Protein AF-A0AAW0LVW6-F1 (afdb_monomer)

Organism: Quercus suber (NCBI:txid58331)

Radius of gyration: 14.87 Å; Cα contacts (8 Å, |Δi|>4): 47; chains: 1; bounding box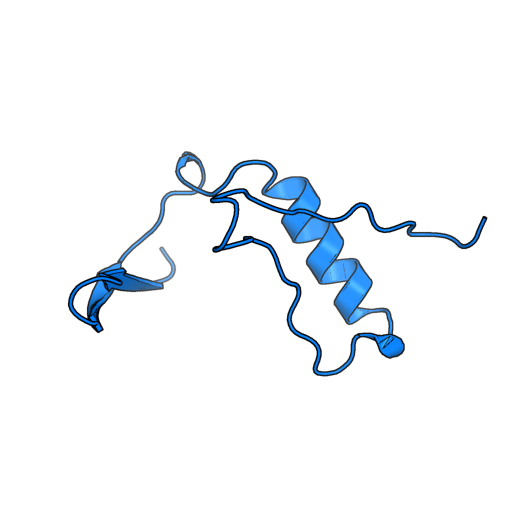: 32×38×30 Å

pLDDT: mean 79.89, std 12.13, range [43.88, 96.88]

Solvent-accessible surface area (backbone atoms only — not comparable to full-atom values): 4735 Å² total; per-residue (Å²): 132,76,82,46,72,44,70,44,81,93,76,68,49,73,45,85,37,74,81,56,81,89,77,49,71,86,60,57,68,59,54,52,50,52,53,54,53,44,71,73,35,76,92,41,65,94,59,79,84,73,49,64,41,81,90,78,74,40,77,42,77,75,88,77,78,92,61,92,126

Sequence (69 aa):
MNAGADLTASTGLVTPACFDRTSRCPDEIVRRIRVTASYEDPSWSGMLLETYDTQTDQFRIASYCWYNC

Foldseek 3Di:
DDWDWDAPVVVRDIDIDDDDPVRDDPPPVLVVVVVVLLVVDPVNVPPDPQQADPVVRDGDPDDDDSDDD

InterPro domains:
  IPR026750 Protein N-terminal asparagine amidohydrolase [PF14736] (4-67)
  IPR026750 Protein N-terminal asparagine amidohydrolase [PTHR12498] (4-67)

Secondary structure (DSSP, 8-state):
---EEEEETTTTEEEEE---STTSPTTHHHHHHHHHHHHH-GGGTT-----EETTTTEE------SS--

Structure (mmCIF, N/CA/C/O backbone):
data_AF-A0AAW0LVW6-F1
#
_entry.id   AF-A0AAW0LVW6-F1
#
loop_
_atom_site.group_PDB
_atom_site.id
_atom_site.type_symbol
_atom_site.label_atom_id
_atom_site.label_alt_id
_atom_site.label_comp_id
_atom_site.label_asym_id
_atom_site.label_entity_id
_atom_site.label_seq_id
_atom_site.pdbx_PDB_ins_code
_atom_site.Cartn_x
_atom_site.Cartn_y
_atom_site.Cartn_z
_atom_site.occupancy
_atom_site.B_iso_or_equiv
_atom_site.auth_seq_id
_atom_site.auth_comp_id
_atom_site.auth_asym_id
_atom_site.auth_atom_id
_atom_site.pdbx_PDB_model_num
ATOM 1 N N . MET A 1 1 ? 7.663 19.400 4.959 1.00 56.25 1 MET A N 1
ATOM 2 C CA . MET A 1 1 ? 6.666 18.338 5.216 1.00 56.25 1 MET A CA 1
ATOM 3 C C . MET A 1 1 ? 5.771 18.275 3.995 1.00 56.25 1 MET A C 1
ATOM 5 O O . MET A 1 1 ? 5.311 19.327 3.574 1.00 56.25 1 MET A O 1
ATOM 9 N N . ASN A 1 2 ? 5.596 17.106 3.380 1.00 59.50 2 ASN A N 1
ATOM 10 C CA . ASN A 1 2 ? 4.656 16.981 2.265 1.00 59.50 2 ASN A CA 1
ATOM 11 C C . ASN A 1 2 ? 3.254 16.895 2.866 1.00 59.50 2 ASN A C 1
ATOM 13 O O . ASN A 1 2 ? 3.015 16.021 3.698 1.00 59.50 2 ASN A O 1
ATOM 17 N N . ALA A 1 3 ? 2.373 17.823 2.501 1.00 73.69 3 ALA A N 1
ATOM 18 C CA . ALA A 1 3 ? 0.989 17.799 2.951 1.00 73.69 3 ALA A CA 1
ATOM 19 C C . ALA A 1 3 ? 0.275 16.583 2.342 1.00 73.69 3 ALA A C 1
ATOM 21 O O . ALA A 1 3 ? 0.371 16.349 1.137 1.00 73.69 3 ALA A O 1
ATOM 22 N N . GLY A 1 4 ? -0.397 15.803 3.183 1.00 85.88 4 GLY A N 1
ATOM 23 C CA . GLY A 1 4 ? -1.286 14.717 2.787 1.00 85.88 4 GLY A CA 1
ATOM 24 C C . GLY A 1 4 ? -2.716 14.997 3.241 1.00 85.88 4 GLY A C 1
ATOM 25 O O . GLY A 1 4 ? -3.025 16.077 3.749 1.00 85.88 4 GLY A O 1
ATOM 26 N N . ALA A 1 5 ? -3.582 14.005 3.076 1.00 91.06 5 ALA A N 1
ATOM 27 C CA . ALA A 1 5 ? -4.933 14.017 3.614 1.00 91.06 5 ALA A CA 1
ATOM 28 C C . ALA A 1 5 ? -5.181 12.726 4.398 1.00 91.06 5 ALA A C 1
ATOM 30 O O . ALA A 1 5 ? -4.623 11.683 4.054 1.00 91.06 5 ALA A O 1
ATOM 31 N N . ASP A 1 6 ? -5.996 12.818 5.440 1.00 91.94 6 ASP A N 1
ATOM 32 C CA . ASP A 1 6 ? -6.510 11.682 6.198 1.00 91.94 6 ASP A CA 1
ATOM 33 C C . ASP A 1 6 ? -8.002 11.487 5.902 1.00 91.94 6 ASP A C 1
ATOM 35 O O . ASP A 1 6 ? -8.703 12.451 5.585 1.00 91.94 6 ASP A O 1
ATOM 39 N N . LEU A 1 7 ? -8.475 10.243 5.989 1.00 94.44 7 LEU A N 1
ATOM 40 C CA . LEU A 1 7 ? -9.869 9.864 5.770 1.00 94.44 7 LEU A CA 1
ATOM 41 C C . LEU A 1 7 ? -10.402 9.149 7.009 1.00 94.44 7 LEU A C 1
ATOM 43 O O . LEU A 1 7 ? -9.982 8.040 7.336 1.00 94.44 7 LEU A O 1
ATOM 47 N N . THR A 1 8 ? -11.423 9.722 7.639 1.00 95.38 8 THR A N 1
ATOM 48 C CA . THR A 1 8 ? -12.177 9.014 8.678 1.00 95.38 8 THR A CA 1
ATOM 49 C C . THR A 1 8 ? -13.158 8.043 8.022 1.00 95.38 8 THR A C 1
ATOM 51 O O . THR A 1 8 ? -14.231 8.447 7.580 1.00 95.38 8 THR A O 1
ATOM 54 N N . ALA A 1 9 ? -12.811 6.755 7.956 1.00 90.50 9 ALA A N 1
ATOM 55 C CA . ALA A 1 9 ? -13.573 5.752 7.200 1.00 90.50 9 ALA A CA 1
ATOM 56 C C . ALA A 1 9 ? -15.055 5.623 7.612 1.00 90.50 9 ALA A C 1
ATOM 58 O O . ALA A 1 9 ? -15.903 5.356 6.767 1.00 90.50 9 ALA A O 1
ATOM 59 N N . SER A 1 10 ? -15.387 5.845 8.888 1.00 95.50 10 SER A N 1
ATOM 60 C CA . SER A 1 10 ? -16.765 5.750 9.391 1.00 95.50 10 SER A CA 1
ATOM 61 C C . SER A 1 10 ? -17.666 6.914 8.968 1.00 95.50 10 SER A C 1
ATOM 63 O O . SER A 1 10 ? -18.882 6.748 8.906 1.00 95.50 10 SER A O 1
ATOM 65 N N . THR A 1 11 ? -17.093 8.087 8.688 1.00 96.38 11 THR A N 1
ATOM 66 C CA . THR A 1 11 ? -17.842 9.312 8.354 1.00 96.38 11 THR A CA 1
ATOM 67 C C . THR A 1 11 ? -17.573 9.815 6.940 1.00 96.38 11 THR A C 1
ATOM 69 O O . THR A 1 11 ? -18.298 10.677 6.451 1.00 96.38 11 THR A O 1
ATOM 72 N N . GLY A 1 12 ? -16.529 9.311 6.282 1.00 95.06 12 GLY A N 1
ATOM 73 C CA . GLY A 1 12 ? -16.066 9.789 4.982 1.00 95.06 12 GLY A CA 1
ATOM 74 C C . GLY A 1 12 ? -15.389 11.164 5.021 1.00 95.06 12 GLY A C 1
ATOM 75 O O . GLY A 1 12 ? -15.121 11.735 3.966 1.00 95.06 12 GLY A O 1
ATOM 76 N N . LEU A 1 13 ? -15.125 11.723 6.208 1.00 96.88 13 LEU A N 1
ATOM 77 C CA . LEU A 1 13 ? -14.542 13.058 6.341 1.00 96.88 13 LEU A CA 1
ATOM 78 C C . LEU A 1 13 ? -13.066 13.057 5.926 1.00 96.88 13 LEU A C 1
ATOM 80 O O . LEU A 1 13 ? -12.280 12.264 6.446 1.00 96.88 13 LEU A O 1
ATOM 84 N N . VAL A 1 14 ? -12.700 13.988 5.040 1.00 96.44 14 VAL A N 1
ATOM 85 C CA . VAL A 1 14 ? -11.324 14.198 4.571 1.00 96.44 14 VAL A CA 1
ATOM 86 C C . VAL A 1 14 ? -10.748 15.467 5.188 1.00 96.44 14 VAL A C 1
ATOM 88 O O . VAL A 1 14 ? -11.346 16.539 5.071 1.00 96.44 14 VAL A O 1
ATOM 91 N N . THR A 1 15 ? -9.576 15.371 5.814 1.00 95.62 15 THR A N 1
ATOM 92 C CA . THR A 1 15 ? -8.897 16.512 6.450 1.00 95.62 15 THR A CA 1
ATOM 93 C C . THR A 1 15 ? -7.418 16.579 6.057 1.00 95.62 15 THR A C 1
ATOM 95 O O . THR A 1 15 ? -6.802 15.546 5.792 1.00 95.62 15 THR A O 1
ATOM 98 N N . PRO A 1 16 ? -6.807 17.779 5.991 1.00 94.88 16 PRO A N 1
ATOM 99 C CA . PRO A 1 16 ? -5.366 17.897 5.790 1.00 94.88 16 PRO A CA 1
ATOM 100 C C . PRO A 1 16 ? -4.593 17.220 6.926 1.00 94.88 16 PRO A C 1
ATOM 102 O O . PRO A 1 16 ? -4.898 17.436 8.098 1.00 94.88 16 PRO A O 1
ATOM 105 N N . ALA A 1 17 ? -3.562 16.452 6.582 1.00 90.38 17 ALA A N 1
ATOM 106 C CA . ALA A 1 17 ? -2.765 15.704 7.547 1.00 90.38 17 ALA A CA 1
ATOM 107 C C . ALA A 1 17 ? -1.278 15.672 7.175 1.00 90.38 17 ALA A C 1
ATOM 109 O O . ALA A 1 17 ? -0.8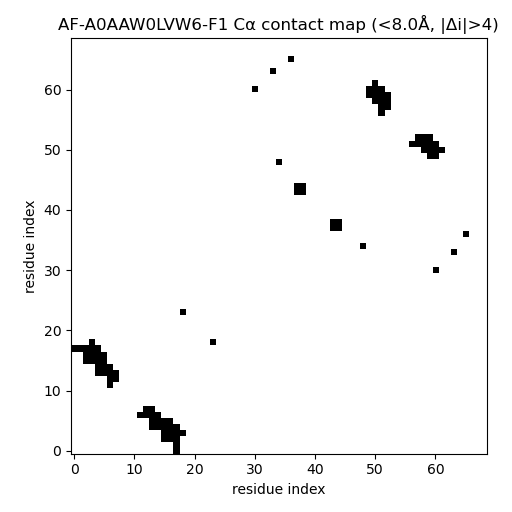81 15.827 6.018 1.00 90.38 17 ALA A O 1
ATOM 110 N N . CYS A 1 18 ? -0.437 15.439 8.180 1.00 87.62 18 CYS A N 1
ATOM 111 C CA . CYS A 1 18 ? 0.976 15.137 8.005 1.00 87.62 18 CYS A CA 1
ATOM 112 C C . CYS A 1 18 ? 1.303 13.885 8.813 1.00 87.62 18 CYS A C 1
ATOM 114 O O . CYS A 1 18 ? 0.997 13.816 10.000 1.00 87.62 18 CYS A O 1
ATOM 116 N N . PHE A 1 19 ? 1.952 12.917 8.172 1.00 84.44 19 PHE A N 1
ATOM 117 C CA . PHE A 1 19 ? 2.325 11.652 8.797 1.00 84.44 19 PHE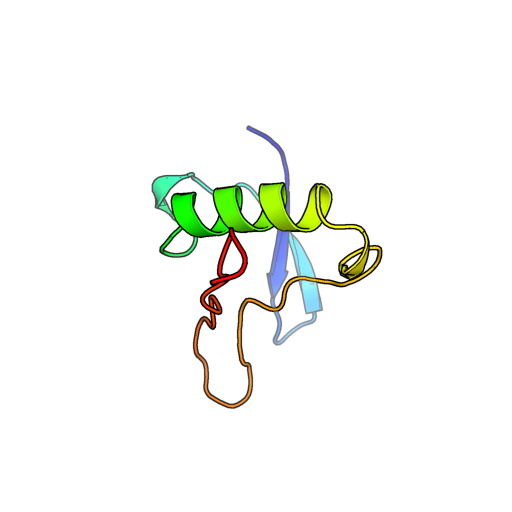 A CA 1
ATOM 118 C C . PHE A 1 19 ? 3.834 11.623 9.012 1.00 84.44 19 PHE A C 1
ATOM 120 O O . PHE A 1 19 ? 4.606 11.692 8.042 1.00 84.44 19 PHE A O 1
ATOM 127 N N . ASP A 1 20 ? 4.251 11.533 10.275 1.00 84.44 20 ASP A N 1
ATOM 128 C CA . ASP A 1 20 ? 5.659 11.353 10.610 1.00 84.44 20 ASP A CA 1
ATOM 129 C C . ASP A 1 20 ? 6.174 10.017 10.056 1.00 84.44 20 ASP A C 1
ATOM 131 O O . ASP A 1 20 ? 5.413 9.069 9.867 1.00 84.44 20 ASP A O 1
ATOM 135 N N . ARG A 1 21 ? 7.471 9.930 9.747 1.00 75.19 21 ARG A N 1
ATOM 136 C CA . ARG A 1 21 ? 8.050 8.685 9.220 1.00 75.19 21 ARG A CA 1
ATOM 137 C C . ARG A 1 21 ? 7.962 7.536 10.218 1.00 75.19 21 ARG A C 1
ATOM 139 O O . ARG A 1 21 ? 7.711 6.413 9.798 1.00 7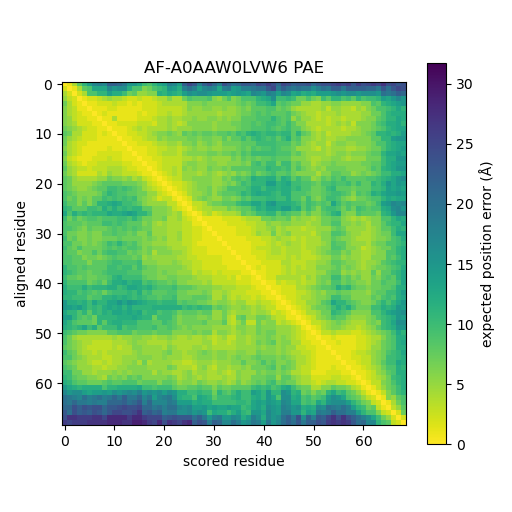5.19 21 ARG A O 1
ATOM 146 N N . THR A 1 22 ? 8.131 7.811 11.508 1.00 78.81 22 THR A N 1
ATOM 147 C CA . THR A 1 22 ? 8.124 6.780 12.555 1.00 78.81 22 THR A CA 1
ATOM 148 C C . THR A 1 22 ? 6.727 6.236 12.846 1.00 78.81 22 THR A C 1
ATOM 150 O O . THR A 1 22 ? 6.606 5.139 13.378 1.00 78.81 22 THR A O 1
ATOM 153 N N . SER A 1 23 ? 5.674 6.961 12.453 1.00 76.50 23 SER A N 1
ATOM 154 C CA . SER A 1 23 ? 4.276 6.563 12.645 1.00 76.50 23 SER A CA 1
ATOM 155 C C . SER A 1 23 ? 3.661 5.870 11.423 1.00 76.50 23 SER A C 1
ATOM 157 O O . SER A 1 23 ? 2.446 5.679 11.373 1.00 76.50 23 SER A O 1
ATOM 159 N N . ARG A 1 24 ? 4.452 5.570 10.386 1.00 75.81 24 ARG A N 1
ATOM 160 C CA . ARG A 1 24 ? 3.966 4.874 9.183 1.00 75.81 24 ARG A CA 1
ATOM 161 C C . ARG A 1 24 ? 3.783 3.385 9.462 1.00 75.81 24 ARG A C 1
ATOM 163 O O . ARG A 1 24 ? 4.309 2.860 10.436 1.00 75.81 24 ARG A O 1
ATOM 170 N N . CYS A 1 25 ? 3.042 2.712 8.579 1.00 69.94 25 CYS A N 1
ATOM 171 C CA . CYS A 1 25 ? 2.866 1.261 8.643 1.00 69.94 25 CYS A CA 1
ATOM 172 C C . CYS A 1 25 ? 4.205 0.518 8.798 1.00 69.94 25 CYS A C 1
ATOM 174 O O . CYS A 1 25 ? 5.213 0.972 8.240 1.00 69.94 25 CYS A O 1
ATOM 176 N N . PRO A 1 26 ? 4.201 -0.637 9.493 1.00 72.94 26 PRO A N 1
ATOM 177 C CA . PRO A 1 26 ? 5.357 -1.524 9.543 1.00 72.94 26 PRO A CA 1
ATOM 178 C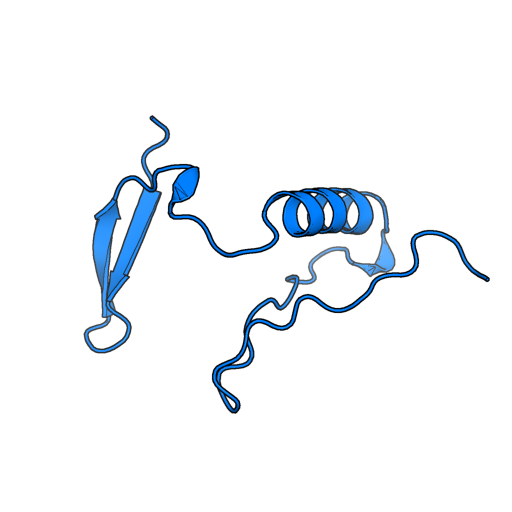 C . PRO A 1 26 ? 5.833 -1.881 8.124 1.00 72.94 26 PRO A C 1
ATOM 180 O O . PRO A 1 26 ? 5.077 -1.794 7.154 1.00 72.94 26 PRO A O 1
ATOM 183 N N . ASP A 1 27 ? 7.113 -2.236 7.997 1.00 75.25 27 ASP A N 1
ATOM 184 C CA . ASP A 1 27 ? 7.735 -2.651 6.732 1.00 75.25 27 ASP A CA 1
ATOM 185 C C . ASP A 1 27 ? 7.855 -1.556 5.649 1.00 75.25 27 ASP A C 1
ATOM 187 O O . ASP A 1 27 ? 7.882 -1.861 4.454 1.00 75.25 27 ASP A O 1
ATOM 191 N N . GLU A 1 28 ? 7.996 -0.274 6.030 1.00 79.12 28 GLU A N 1
ATOM 192 C CA . GLU A 1 28 ? 8.165 0.857 5.086 1.00 79.12 28 GLU A CA 1
ATOM 193 C C . GLU A 1 28 ? 9.237 0.576 4.014 1.00 79.12 28 GLU A C 1
ATOM 195 O O . GLU A 1 28 ? 9.023 0.856 2.831 1.00 79.12 28 GLU A O 1
ATOM 200 N N . ILE A 1 29 ? 10.374 -0.009 4.411 1.00 81.19 29 ILE A N 1
ATOM 201 C CA . ILE A 1 29 ? 11.477 -0.342 3.499 1.00 81.19 29 ILE A CA 1
ATOM 202 C C . ILE A 1 29 ? 11.036 -1.392 2.473 1.00 81.19 29 ILE A C 1
ATOM 204 O O . ILE A 1 29 ? 11.216 -1.184 1.274 1.00 81.19 29 ILE A O 1
ATOM 208 N N . VAL A 1 30 ? 10.418 -2.488 2.923 1.00 79.88 30 VAL A N 1
ATOM 209 C CA . VAL A 1 30 ? 9.932 -3.566 2.045 1.00 79.88 30 VAL A CA 1
ATOM 210 C C . VAL A 1 30 ? 8.856 -3.034 1.103 1.00 79.88 30 VAL A C 1
ATOM 212 O O . VAL A 1 30 ? 8.882 -3.316 -0.095 1.00 79.88 30 VAL A O 1
ATOM 215 N N . ARG A 1 31 ? 7.944 -2.197 1.611 1.00 79.81 31 ARG A N 1
ATOM 216 C CA . ARG A 1 31 ? 6.885 -1.574 0.812 1.00 79.81 31 ARG A CA 1
ATOM 217 C C . ARG A 1 31 ? 7.456 -0.649 -0.259 1.00 79.81 31 ARG A C 1
ATOM 219 O O . ARG A 1 31 ? 6.978 -0.669 -1.390 1.00 79.81 31 ARG A O 1
ATOM 226 N N . ARG A 1 32 ? 8.491 0.131 0.067 1.00 81.75 32 ARG A N 1
ATOM 227 C CA . ARG A 1 32 ? 9.173 1.000 -0.901 1.00 81.75 32 ARG A CA 1
ATOM 228 C C . ARG A 1 32 ? 9.881 0.193 -1.979 1.00 81.75 32 ARG A C 1
ATOM 230 O O . ARG A 1 32 ? 9.743 0.537 -3.146 1.00 81.75 32 ARG A O 1
ATOM 237 N N . ILE A 1 33 ? 10.592 -0.866 -1.588 1.00 82.19 33 ILE A N 1
ATOM 238 C CA . ILE A 1 33 ? 11.221 -1.793 -2.5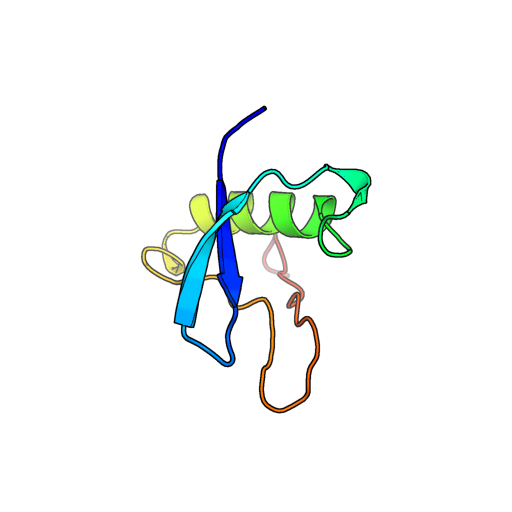30 1.00 82.19 33 ILE A CA 1
ATOM 239 C C . ILE A 1 33 ? 10.141 -2.327 -3.474 1.00 82.19 33 ILE A C 1
ATOM 241 O O . ILE A 1 33 ? 10.228 -2.037 -4.661 1.00 82.19 33 ILE A O 1
ATOM 245 N N . ARG A 1 34 ? 9.067 -2.949 -2.955 1.00 81.00 34 ARG A N 1
ATOM 246 C CA . ARG A 1 34 ? 7.934 -3.511 -3.730 1.00 81.00 34 ARG A CA 1
ATOM 247 C C . ARG A 1 34 ? 7.359 -2.546 -4.768 1.00 81.00 34 ARG A C 1
ATOM 249 O O . ARG A 1 34 ? 7.132 -2.958 -5.904 1.00 81.00 34 ARG A O 1
ATOM 256 N N . VAL A 1 35 ? 7.146 -1.282 -4.397 1.00 82.00 35 VAL A N 1
ATOM 257 C CA . VAL A 1 35 ? 6.674 -0.244 -5.331 1.00 82.00 35 VAL A CA 1
ATOM 258 C C . VAL A 1 35 ? 7.647 -0.073 -6.499 1.00 82.00 35 VAL A C 1
ATOM 260 O O . VAL A 1 35 ? 7.203 -0.015 -7.641 1.00 82.00 35 VAL A O 1
ATOM 263 N N . THR A 1 36 ? 8.954 -0.047 -6.233 1.00 82.31 36 THR A N 1
ATOM 264 C CA . THR A 1 36 ? 9.974 0.062 -7.282 1.00 82.31 36 THR A CA 1
ATOM 265 C C . THR A 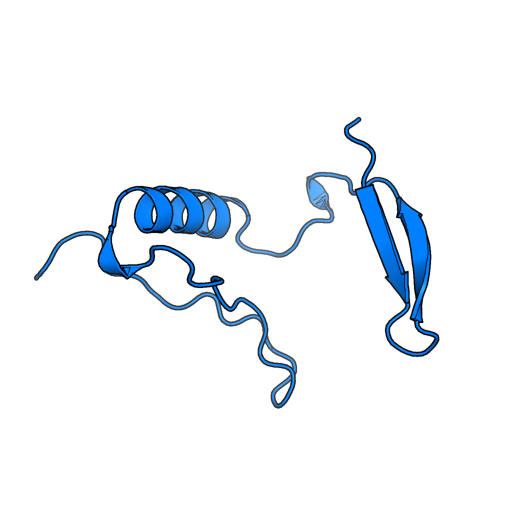1 36 ? 10.000 -1.157 -8.217 1.00 82.31 36 THR A C 1
ATOM 267 O O . THR A 1 36 ? 9.978 -0.928 -9.419 1.00 82.31 36 THR A O 1
ATOM 270 N N . ALA A 1 37 ? 9.947 -2.420 -7.740 1.00 79.31 37 ALA A N 1
ATOM 271 C CA . ALA A 1 37 ? 9.836 -3.582 -8.670 1.00 79.31 37 ALA A CA 1
ATOM 272 C C . ALA A 1 37 ? 8.637 -3.445 -9.577 1.00 79.31 37 ALA A C 1
ATOM 274 O O . ALA A 1 37 ? 8.727 -3.673 -10.774 1.00 79.31 37 ALA A O 1
ATOM 275 N N . SER A 1 38 ? 7.486 -3.184 -8.959 1.00 77.44 38 SER A N 1
ATOM 276 C CA . SER A 1 38 ? 6.211 -3.283 -9.658 1.00 77.44 38 SER A CA 1
ATOM 277 C C . SER A 1 38 ? 6.115 -2.196 -10.726 1.00 77.44 38 SER A C 1
ATOM 279 O O . SER A 1 38 ? 5.416 -2.362 -11.713 1.00 77.44 38 SER A O 1
ATOM 281 N N . TYR A 1 39 ? 6.839 -1.088 -10.541 1.00 79.94 39 TYR A N 1
ATOM 282 C CA . TYR A 1 39 ? 7.011 -0.064 -11.562 1.00 79.94 39 TYR A CA 1
ATOM 283 C C . TYR A 1 39 ? 7.877 -0.535 -12.744 1.00 79.94 39 TYR A C 1
ATOM 285 O O . TYR A 1 39 ? 7.614 -0.153 -13.881 1.00 79.94 39 TYR A O 1
ATOM 293 N N . GLU A 1 40 ? 8.903 -1.347 -12.485 1.00 82.00 40 GLU A N 1
ATOM 294 C CA . GLU A 1 40 ? 9.809 -1.891 -13.506 1.00 82.00 40 GLU A CA 1
ATOM 295 C C . GLU A 1 40 ? 9.228 -3.112 -14.246 1.00 82.00 40 GLU A C 1
ATOM 297 O O . GLU A 1 40 ? 9.676 -3.421 -15.350 1.00 82.00 40 GLU A O 1
ATOM 302 N N . ASP A 1 41 ? 8.220 -3.785 -13.682 1.00 80.38 41 ASP A N 1
ATOM 303 C CA . ASP A 1 41 ? 7.539 -4.940 -14.275 1.00 80.38 41 ASP A CA 1
ATOM 304 C C . ASP A 1 41 ? 6.267 -4.526 -15.054 1.00 80.38 41 ASP A C 1
ATOM 306 O O . ASP A 1 41 ? 5.259 -4.144 -14.450 1.00 80.38 41 ASP A O 1
ATOM 310 N N . PRO A 1 42 ? 6.242 -4.652 -16.397 1.00 81.94 42 PRO A N 1
ATOM 311 C CA . PRO A 1 42 ? 5.093 -4.248 -17.207 1.00 81.94 42 PRO A CA 1
ATOM 312 C C . PRO A 1 42 ? 3.804 -5.023 -16.911 1.00 81.94 42 PRO A C 1
ATOM 314 O O . PRO A 1 42 ? 2.721 -4.516 -17.210 1.00 81.94 42 PRO A O 1
ATOM 317 N N . SER A 1 43 ? 3.891 -6.232 -16.342 1.00 82.31 43 SER A N 1
ATOM 318 C CA . SER A 1 43 ? 2.712 -7.036 -15.991 1.00 82.31 43 SER A CA 1
ATOM 319 C C . SER A 1 43 ? 1.869 -6.402 -14.878 1.00 82.31 43 SER A C 1
ATOM 321 O O . SER A 1 43 ? 0.671 -6.667 -14.790 1.00 82.31 43 SER A O 1
ATOM 323 N N . TRP A 1 44 ? 2.470 -5.504 -14.093 1.00 76.94 44 TRP A N 1
ATOM 324 C CA . TRP A 1 44 ? 1.824 -4.736 -13.028 1.00 76.94 44 TRP A CA 1
ATOM 325 C C . TRP A 1 44 ? 1.324 -3.360 -13.483 1.00 7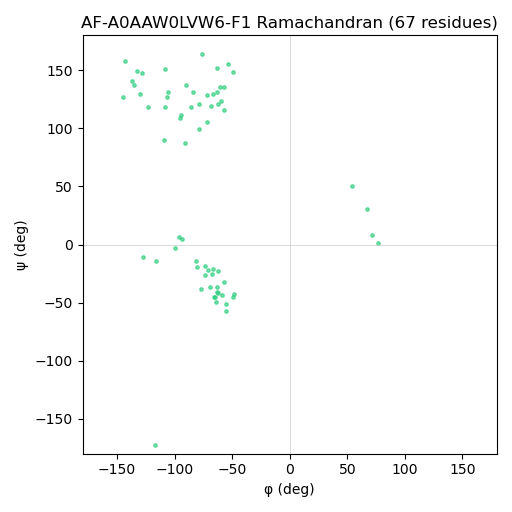6.94 44 TRP A C 1
ATOM 327 O O . TRP A 1 44 ? 0.813 -2.582 -12.672 1.00 76.94 44 TRP A O 1
ATOM 337 N N . SER A 1 45 ? 1.435 -3.036 -14.774 1.00 79.38 45 SER A N 1
ATOM 338 C CA . SER A 1 45 ? 0.989 -1.746 -15.297 1.00 79.38 45 SER A CA 1
ATOM 339 C C . SER A 1 45 ? -0.508 -1.530 -15.053 1.00 79.38 45 SER A C 1
ATOM 341 O O . SER A 1 45 ? -1.349 -2.335 -15.450 1.00 79.38 45 SER A O 1
ATOM 343 N N . GLY A 1 46 ? -0.844 -0.433 -14.369 1.00 77.44 46 GLY A N 1
ATOM 344 C CA . GLY A 1 46 ? -2.223 -0.090 -14.004 1.00 77.44 46 GLY A CA 1
ATOM 345 C C . GLY A 1 46 ? -2.806 -0.881 -12.827 1.00 77.44 46 GLY A C 1
ATOM 346 O O . GLY A 1 46 ? -3.956 -0.641 -12.464 1.00 77.44 46 GLY A O 1
ATOM 347 N N . MET A 1 47 ? -2.044 -1.785 -12.204 1.00 78.69 47 MET A N 1
ATOM 348 C CA . MET A 1 47 ? -2.491 -2.529 -11.026 1.00 78.69 47 MET A CA 1
ATOM 349 C C . MET A 1 47 ? -2.141 -1.792 -9.730 1.00 78.69 47 MET A C 1
ATOM 351 O O . MET A 1 47 ? -1.035 -1.277 -9.557 1.00 78.69 47 MET A O 1
ATOM 355 N N . LEU A 1 48 ? -3.085 -1.768 -8.786 1.00 76.31 48 LEU A N 1
ATOM 356 C CA . LEU A 1 48 ? -2.831 -1.280 -7.434 1.00 76.31 48 LEU A CA 1
ATOM 357 C C . LEU A 1 48 ? -2.219 -2.407 -6.597 1.00 76.31 48 LEU A C 1
ATOM 359 O O . LEU A 1 48 ? -2.744 -3.517 -6.550 1.00 76.31 48 LEU A O 1
ATOM 363 N N . LEU A 1 49 ? -1.127 -2.113 -5.894 1.00 77.12 49 LEU A N 1
ATOM 364 C CA . LEU A 1 49 ? -0.567 -3.048 -4.926 1.00 77.12 49 LEU A CA 1
ATOM 365 C C . LEU A 1 49 ? -1.478 -3.106 -3.701 1.00 77.12 49 LEU A C 1
ATOM 367 O O . LEU A 1 49 ? -1.467 -2.193 -2.875 1.00 77.12 49 LEU A O 1
ATOM 371 N N . GLU A 1 50 ? -2.243 -4.185 -3.563 1.00 78.75 50 GLU A N 1
ATOM 372 C CA . GLU A 1 50 ? -3.001 -4.437 -2.339 1.00 78.75 50 GLU A CA 1
ATOM 373 C C . GLU A 1 50 ? -2.039 -4.626 -1.153 1.00 78.75 50 GLU A C 1
ATOM 375 O O . GLU A 1 50 ? -1.030 -5.344 -1.238 1.00 78.75 50 GLU A O 1
ATOM 380 N N . THR A 1 51 ? -2.326 -3.920 -0.053 1.00 80.94 51 THR A N 1
ATOM 381 C CA . THR A 1 51 ? -1.498 -3.919 1.168 1.00 80.94 51 THR A CA 1
ATOM 382 C C . THR A 1 51 ? -2.270 -4.226 2.446 1.00 80.94 51 THR A C 1
ATOM 384 O O . THR A 1 51 ? -1.644 -4.413 3.486 1.00 80.94 51 THR A O 1
ATOM 387 N N . TYR A 1 52 ? -3.601 -4.250 2.407 1.00 85.25 52 TYR A N 1
ATOM 388 C CA . TYR A 1 52 ? -4.441 -4.440 3.587 1.00 85.25 52 TYR A CA 1
ATOM 389 C C . TYR A 1 52 ? -5.689 -5.241 3.217 1.00 85.25 52 TYR A C 1
ATOM 391 O O . TYR A 1 52 ? -6.395 -4.888 2.276 1.00 85.25 52 TYR A O 1
ATOM 399 N N . ASP A 1 53 ? -5.920 -6.324 3.952 1.00 87.94 53 ASP A N 1
ATOM 400 C CA . ASP A 1 53 ? -7.093 -7.181 3.835 1.00 87.94 53 ASP A CA 1
ATOM 401 C C . ASP A 1 53 ? -8.128 -6.735 4.868 1.00 87.94 53 ASP A C 1
ATOM 403 O O . ASP A 1 53 ? -7.941 -6.915 6.074 1.00 87.94 53 ASP A O 1
ATOM 407 N N . THR A 1 54 ? -9.213 -6.130 4.385 1.00 89.50 54 THR A N 1
ATOM 408 C CA . THR A 1 54 ? -10.289 -5.597 5.229 1.00 89.50 54 THR A CA 1
ATOM 409 C C . THR A 1 54 ? -11.130 -6.694 5.877 1.00 89.50 54 THR A C 1
ATOM 411 O O . THR A 1 54 ? -11.768 -6.430 6.892 1.00 89.50 54 THR A O 1
ATOM 414 N N . GLN A 1 55 ? -11.153 -7.912 5.323 1.00 93.25 55 GLN A N 1
ATOM 415 C CA . GLN A 1 55 ? -11.940 -9.013 5.885 1.00 93.25 55 GLN A CA 1
ATOM 416 C C . GLN A 1 55 ? -11.254 -9.611 7.108 1.00 93.25 55 GLN A C 1
ATOM 418 O O . GLN A 1 55 ? -11.923 -9.966 8.076 1.00 93.25 55 GLN A O 1
ATOM 423 N N . THR A 1 56 ? -9.925 -9.723 7.065 1.00 93.69 56 THR A N 1
ATOM 424 C CA . THR A 1 56 ? -9.135 -10.296 8.164 1.00 93.69 56 THR A CA 1
ATOM 425 C C . THR A 1 56 ? -8.487 -9.253 9.071 1.00 93.69 56 THR A C 1
ATOM 427 O O . THR A 1 56 ? -7.834 -9.647 10.031 1.00 93.69 56 THR A O 1
ATOM 430 N N . ASP A 1 57 ? -8.633 -7.959 8.767 1.00 90.00 57 ASP A N 1
ATOM 431 C 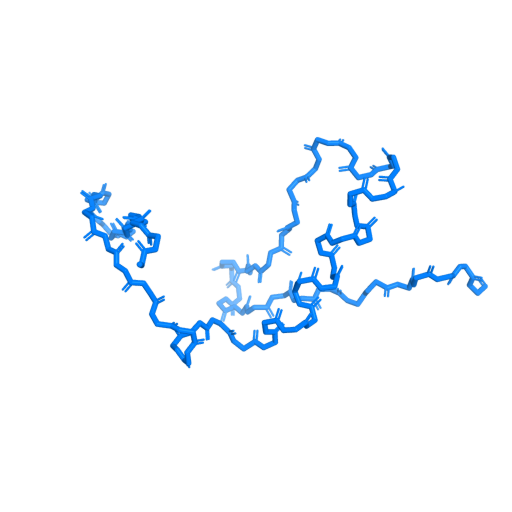CA . ASP A 1 57 ? -8.008 -6.832 9.479 1.00 90.00 57 ASP A CA 1
ATOM 432 C C . ASP A 1 57 ? -6.478 -6.979 9.597 1.00 90.00 57 ASP A C 1
ATOM 434 O O . ASP A 1 57 ? -5.885 -6.928 10.674 1.00 90.00 57 ASP A O 1
ATOM 438 N N . GLN A 1 58 ? -5.818 -7.251 8.465 1.00 87.75 58 GLN A N 1
ATOM 439 C CA . GLN A 1 58 ? -4.379 -7.528 8.437 1.00 87.75 58 GLN A CA 1
ATOM 440 C C . GLN A 1 58 ? -3.674 -6.832 7.280 1.00 87.75 58 GLN A C 1
ATOM 442 O O . GLN A 1 58 ? -4.144 -6.824 6.141 1.00 87.75 58 GLN A O 1
ATOM 447 N N . PHE A 1 59 ? -2.473 -6.319 7.552 1.00 82.81 59 PHE A N 1
ATOM 448 C CA . PHE A 1 59 ? -1.562 -5.909 6.491 1.00 82.81 59 PHE A CA 1
ATOM 449 C C . PHE A 1 59 ? -1.070 -7.141 5.731 1.00 82.81 59 PHE A C 1
ATOM 451 O O . PHE A 1 59 ? -0.424 -8.023 6.295 1.00 82.81 59 PHE A O 1
ATOM 458 N N . ARG A 1 60 ? -1.356 -7.190 4.429 1.00 80.69 60 ARG A N 1
ATOM 459 C CA . ARG A 1 60 ? -0.875 -8.233 3.521 1.00 80.69 60 ARG A CA 1
ATOM 460 C C . ARG A 1 60 ? 0.159 -7.648 2.580 1.00 80.69 60 ARG A C 1
ATOM 462 O O . ARG A 1 60 ? -0.144 -7.161 1.493 1.00 80.69 60 ARG A O 1
ATOM 469 N N . ILE A 1 61 ? 1.413 -7.704 3.009 1.00 77.44 61 ILE A N 1
ATOM 470 C CA . ILE A 1 61 ? 2.551 -7.397 2.148 1.00 77.44 61 ILE A CA 1
ATOM 471 C C . ILE A 1 61 ? 2.988 -8.715 1.509 1.00 77.44 61 ILE A C 1
ATOM 473 O O . ILE A 1 61 ? 3.806 -9.443 2.065 1.00 77.44 61 ILE A O 1
ATOM 477 N N . ALA A 1 62 ? 2.369 -9.063 0.377 1.00 70.56 62 ALA A N 1
ATOM 478 C CA . ALA A 1 62 ? 2.681 -10.305 -0.321 1.00 70.56 62 ALA A CA 1
ATOM 479 C C . ALA A 1 62 ? 4.175 -10.376 -0.667 1.00 70.56 62 ALA A C 1
ATOM 481 O O . ALA A 1 62 ? 4.765 -9.400 -1.144 1.00 70.56 62 ALA A O 1
ATOM 482 N N . SER A 1 63 ? 4.772 -11.542 -0.427 1.00 59.56 63 SER A N 1
ATOM 483 C CA . SER A 1 63 ? 6.130 -11.855 -0.850 1.00 59.56 63 SER A CA 1
ATOM 484 C C . SER A 1 63 ? 6.186 -11.801 -2.376 1.00 59.56 63 SER A C 1
ATOM 486 O O . SER A 1 63 ? 5.452 -12.524 -3.043 1.00 59.56 63 SER A O 1
ATOM 488 N N . TYR A 1 64 ? 7.038 -10.940 -2.928 1.00 61.06 64 TYR A N 1
ATOM 489 C CA . TYR A 1 64 ? 7.335 -10.939 -4.358 1.00 61.06 64 TYR A CA 1
ATOM 490 C C . TYR A 1 64 ? 8.722 -11.539 -4.568 1.00 61.06 64 TYR A C 1
ATOM 492 O O . TYR A 1 64 ? 9.665 -11.160 -3.868 1.00 61.06 64 TYR A O 1
ATOM 500 N N . CYS A 1 65 ? 8.847 -12.483 -5.498 1.00 58.00 65 CYS A N 1
ATOM 501 C CA . CYS A 1 65 ? 10.138 -12.991 -5.946 1.00 58.00 65 CYS A CA 1
ATOM 502 C C . CYS A 1 65 ? 10.651 -12.070 -7.054 1.00 58.00 65 CYS A C 1
ATOM 504 O O . CYS A 1 65 ? 10.015 -11.911 -8.087 1.00 58.00 65 CYS A O 1
ATOM 506 N N . TRP A 1 66 ? 11.797 -11.441 -6.805 1.00 56.09 66 TRP A N 1
ATOM 507 C CA . TRP A 1 66 ? 12.387 -10.404 -7.663 1.00 56.09 66 TRP A CA 1
ATOM 508 C C . TRP A 1 66 ? 13.148 -10.975 -8.857 1.00 56.09 66 TRP A C 1
ATOM 510 O O . TRP A 1 66 ? 13.473 -10.261 -9.797 1.00 56.09 66 TRP A O 1
ATOM 520 N N . TYR A 1 67 ? 13.421 -12.273 -8.810 1.00 51.22 67 TYR A N 1
ATOM 521 C CA . TYR A 1 67 ? 14.026 -13.044 -9.875 1.00 51.22 67 TYR A CA 1
ATOM 522 C C . TYR A 1 67 ? 13.236 -14.345 -9.988 1.00 51.22 67 TYR A C 1
ATOM 524 O O . TYR A 1 67 ? 12.880 -14.934 -8.964 1.00 51.22 67 TYR A O 1
ATOM 532 N N . ASN A 1 68 ? 12.943 -14.766 -11.220 1.00 44.91 68 ASN A N 1
ATOM 533 C CA . ASN A 1 68 ? 12.410 -16.098 -11.486 1.00 44.91 68 ASN A CA 1
ATOM 534 C C . ASN A 1 68 ? 13.404 -17.124 -10.926 1.00 44.91 68 ASN A C 1
ATOM 536 O O . ASN A 1 68 ? 14.544 -17.179 -11.391 1.00 44.91 68 ASN A O 1
ATOM 540 N N . CYS A 1 69 ? 12.981 -17.891 -9.925 1.00 43.88 69 CYS A N 1
ATOM 541 C CA . CYS A 1 69 ? 13.580 -19.191 -9.650 1.00 43.88 69 CYS A CA 1
ATOM 542 C C . CYS A 1 69 ? 13.049 -20.196 -10.673 1.00 43.88 69 CYS A C 1
ATOM 544 O O . CYS A 1 69 ? 11.832 -20.128 -10.966 1.00 43.88 69 CYS A O 1
#

Mean predicted aligned error: 7.63 Å